Protein AF-A0A974CDQ9-F1 (afdb_monomer_lite)

pLDDT: mean 96.52, std 2.1, range [89.44, 98.62]

Foldseek 3Di:
DCVVVVADPQLQVQLVVQLVVCVVPDPDDPLCSLLSSLLSSQVSQVVGPPDRDDLVNSCVVVVNSDHSVSSD

InterPro domains:
  IPR006671 Cyclin, N-terminal [PF00134] (1-72)
  IPR013763 Cyclin-like domain [SM00385] (1-72)
  IPR036915 Cyclin-like superfamily [SSF47954] (1-72)
  IPR039361 Cyclin [PTHR10177] (1-72)

Secondary structure (DSSP, 8-state):
-TTTTT--TTHHHHHHHHHHHHHTTS---GGGHHHHHHHHHHHHHHHH-SSPPPHHHHHHHTTTSS-HHHH-

Structure (mmCIF, N/CA/C/O backbone):
data_AF-A0A974CDQ9-F1
#
_entry.id   AF-A0A974CDQ9-F1
#
loop_
_atom_site.group_PDB
_atom_site.id
_atom_site.type_symbol
_atom_site.label_atom_id
_atom_site.label_alt_id
_atom_site.label_comp_id
_atom_site.label_asym_id
_atom_site.label_entity_id
_atom_site.label_seq_id
_atom_site.pdbx_PDB_ins_code
_atom_site.Cartn_x
_atom_site.Cartn_y
_atom_site.Cartn_z
_atom_site.occupancy
_atom_site.B_iso_or_equiv
_atom_site.auth_seq_id
_atom_site.auth_comp_id
_atom_site.auth_asym_id
_atom_site.auth_atom_id
_atom_site.pdbx_PDB_model_num
ATOM 1 N N . VAL A 1 1 ? 5.198 8.143 -3.011 1.00 93.50 1 VAL A N 1
ATOM 2 C CA . VAL A 1 1 ? 5.823 6.818 -2.770 1.00 93.50 1 VAL A CA 1
ATOM 3 C C . VAL A 1 1 ? 6.159 6.122 -4.084 1.00 93.50 1 VAL A C 1
ATOM 5 O O . VAL A 1 1 ? 7.336 6.068 -4.387 1.00 93.50 1 VAL A O 1
ATOM 8 N N . CYS A 1 2 ? 5.189 5.665 -4.891 1.00 94.44 2 CYS A N 1
ATOM 9 C CA . CYS A 1 2 ? 5.486 4.990 -6.170 1.00 94.44 2 CYS A CA 1
ATOM 10 C C . CYS A 1 2 ? 6.279 5.855 -7.157 1.00 94.44 2 CYS A C 1
ATOM 12 O O . CYS A 1 2 ? 7.267 5.386 -7.703 1.00 94.44 2 CYS A O 1
ATOM 14 N N . GLU A 1 3 ? 5.882 7.116 -7.350 1.00 93.88 3 GLU A N 1
ATOM 15 C CA . GLU A 1 3 ? 6.603 8.049 -8.231 1.00 93.88 3 GLU A CA 1
ATOM 16 C C . GLU A 1 3 ? 8.027 8.327 -7.721 1.00 93.88 3 GLU A C 1
ATOM 18 O O . GLU A 1 3 ? 8.990 8.206 -8.470 1.00 93.88 3 GLU A O 1
ATOM 23 N N . GLU A 1 4 ? 8.170 8.602 -6.419 1.00 93.62 4 GLU A N 1
ATOM 24 C CA . GLU A 1 4 ? 9.466 8.815 -5.748 1.00 93.62 4 GLU A CA 1
ATOM 25 C C . GLU A 1 4 ? 10.405 7.604 -5.869 1.00 93.62 4 GLU A C 1
ATOM 27 O O . GLU A 1 4 ? 11.604 7.758 -6.091 1.00 93.62 4 GLU A O 1
ATOM 32 N N . GLN A 1 5 ? 9.861 6.388 -5.762 1.00 91.94 5 GLN A N 1
ATOM 33 C CA . GLN A 1 5 ? 10.601 5.133 -5.923 1.00 91.94 5 GLN A CA 1
ATOM 34 C C . GLN A 1 5 ? 10.736 4.696 -7.386 1.00 91.94 5 GLN A C 1
ATOM 36 O O . GLN A 1 5 ? 11.347 3.665 -7.655 1.00 91.94 5 GLN A O 1
ATOM 41 N N . LYS A 1 6 ? 10.196 5.478 -8.332 1.00 93.31 6 LYS A N 1
ATOM 42 C CA . LYS A 1 6 ? 10.189 5.176 -9.771 1.00 93.31 6 LYS A CA 1
ATOM 43 C C . LYS A 1 6 ? 9.656 3.774 -10.071 1.00 93.31 6 LYS A C 1
ATOM 45 O O . LYS A 1 6 ? 10.198 3.072 -10.923 1.00 93.31 6 LYS A O 1
ATOM 50 N N . CYS A 1 7 ? 8.612 3.374 -9.348 1.00 93.25 7 CYS A N 1
ATOM 51 C CA . CYS A 1 7 ? 7.994 2.072 -9.530 1.00 93.25 7 CYS A CA 1
ATOM 52 C C . CYS A 1 7 ? 7.412 1.921 -10.939 1.00 93.25 7 CYS A C 1
ATOM 54 O O . CYS A 1 7 ? 7.005 2.907 -11.560 1.00 93.25 7 CYS A O 1
ATOM 56 N N . GLY A 1 8 ? 7.290 0.677 -11.404 1.00 93.19 8 GLY A N 1
ATOM 57 C CA . GLY A 1 8 ? 6.538 0.376 -12.625 1.00 93.19 8 GLY A CA 1
ATOM 58 C C . GLY A 1 8 ? 5.101 0.920 -12.569 1.00 93.19 8 GLY A C 1
ATOM 59 O O . GLY A 1 8 ? 4.462 0.892 -11.514 1.00 93.19 8 GLY A O 1
ATOM 60 N N . GLU A 1 9 ? 4.577 1.383 -13.709 1.00 94.56 9 GLU A N 1
ATOM 61 C CA . GLU A 1 9 ? 3.257 2.038 -13.800 1.00 94.56 9 GLU A CA 1
ATOM 62 C C . GLU A 1 9 ? 2.105 1.160 -13.271 1.00 94.56 9 GLU A C 1
ATOM 64 O O . GLU A 1 9 ? 1.122 1.678 -12.745 1.00 94.56 9 GLU A O 1
ATOM 69 N N . ASP A 1 10 ? 2.259 -0.168 -13.315 1.00 96.19 10 ASP A N 1
ATOM 70 C CA . ASP A 1 10 ? 1.273 -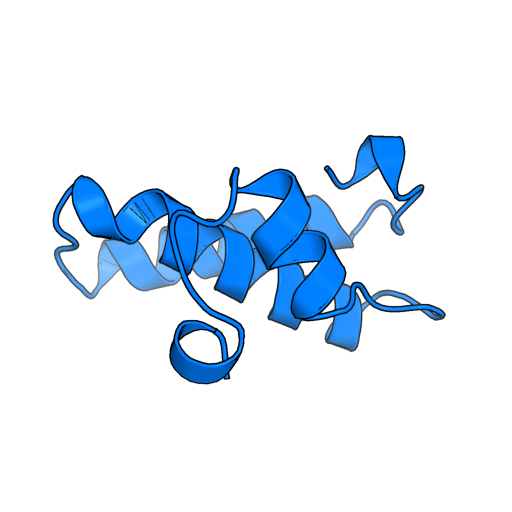1.141 -12.829 1.00 96.19 10 ASP A CA 1
ATOM 71 C C . ASP A 1 10 ? 1.256 -1.323 -11.299 1.00 96.19 10 ASP A C 1
ATOM 73 O O . ASP A 1 10 ? 0.306 -1.902 -10.759 1.00 96.19 10 ASP A O 1
ATOM 77 N N . VAL A 1 11 ? 2.280 -0.855 -10.572 1.00 97.62 11 VAL A N 1
ATOM 78 C CA . VAL A 1 11 ? 2.400 -1.069 -9.117 1.00 97.62 11 VAL A CA 1
ATOM 79 C C . VAL A 1 11 ? 1.292 -0.338 -8.363 1.00 97.62 11 VAL A C 1
ATOM 81 O O . VAL A 1 11 ? 0.611 -0.936 -7.529 1.00 97.62 11 VAL A O 1
ATOM 84 N N . PHE A 1 12 ? 1.084 0.945 -8.658 1.00 97.94 12 PHE A N 1
ATOM 85 C CA . PHE A 1 12 ? 0.082 1.748 -7.958 1.00 97.94 12 PHE A CA 1
ATOM 86 C C . PHE A 1 12 ? -1.358 1.267 -8.230 1.00 97.94 12 PHE A C 1
ATOM 88 O O . PHE A 1 12 ? -2.072 1.007 -7.258 1.00 97.94 12 PHE A O 1
ATOM 95 N N . PRO A 1 13 ? -1.791 1.042 -9.491 1.00 98.25 13 PRO A N 1
ATOM 96 C CA . PRO A 1 13 ? -3.115 0.489 -9.777 1.00 98.25 13 PRO A CA 1
ATOM 97 C C . PRO A 1 13 ? -3.356 -0.872 -9.117 1.00 98.25 13 PRO A C 1
ATOM 99 O O . PRO A 1 13 ? -4.449 -1.125 -8.607 1.00 98.25 13 PRO A O 1
ATOM 102 N N . LEU A 1 14 ? -2.342 -1.745 -9.077 1.00 98.31 14 LEU A N 1
ATOM 103 C CA . LEU A 1 14 ? -2.454 -3.039 -8.408 1.00 98.31 14 LEU A CA 1
ATOM 104 C C . LEU A 1 14 ? -2.596 -2.887 -6.887 1.00 98.31 14 LEU A C 1
ATOM 106 O O . LEU A 1 14 ? -3.430 -3.563 -6.286 1.00 98.31 14 LEU A O 1
ATOM 110 N N . ALA A 1 15 ? -1.823 -1.995 -6.265 1.00 98.56 15 ALA A N 1
ATOM 111 C CA . ALA A 1 15 ? -1.930 -1.722 -4.834 1.00 98.56 15 ALA A CA 1
ATOM 112 C C . ALA A 1 15 ? -3.323 -1.187 -4.464 1.00 98.56 15 ALA A C 1
ATOM 114 O O . ALA A 1 15 ? -3.924 -1.677 -3.508 1.00 98.56 15 ALA A O 1
ATOM 115 N N . VAL A 1 16 ? -3.864 -0.250 -5.251 1.00 98.44 16 VAL A N 1
ATOM 116 C CA . VAL A 1 16 ? -5.226 0.280 -5.067 1.00 98.44 16 VAL A CA 1
ATOM 117 C C . VAL A 1 16 ? -6.269 -0.826 -5.242 1.00 98.44 16 VAL A C 1
ATOM 119 O O . VAL A 1 16 ? -7.145 -0.975 -4.395 1.00 98.44 16 VAL A O 1
ATOM 122 N N . ASN A 1 17 ? -6.132 -1.678 -6.265 1.00 98.50 17 ASN A N 1
ATOM 123 C CA . ASN A 1 17 ? -7.042 -2.809 -6.456 1.00 98.50 17 ASN A CA 1
ATOM 124 C C . ASN A 1 17 ? -7.051 -3.765 -5.252 1.00 98.50 17 ASN A C 1
ATOM 126 O O . ASN A 1 17 ? -8.117 -4.215 -4.827 1.00 98.50 17 ASN A O 1
ATOM 130 N N . CYS A 1 18 ? -5.879 -4.076 -4.694 1.00 98.38 18 CYS A N 1
ATOM 131 C CA . CYS A 1 18 ? -5.762 -4.899 -3.491 1.00 98.38 18 CYS A CA 1
ATOM 132 C C . CYS A 1 18 ? -6.404 -4.223 -2.272 1.00 98.38 18 CYS A C 1
ATOM 134 O O . CYS A 1 18 ? -7.135 -4.885 -1.532 1.00 98.38 18 CYS A O 1
ATOM 136 N N . LEU A 1 19 ? -6.158 -2.923 -2.088 1.00 98.62 19 LEU A N 1
ATOM 137 C CA . LEU A 1 19 ? -6.702 -2.129 -0.988 1.00 98.62 19 LEU A CA 1
ATOM 138 C C . LEU A 1 19 ? -8.235 -2.116 -1.019 1.00 98.62 19 LEU A C 1
ATOM 140 O O . LEU A 1 19 ? -8.869 -2.484 -0.029 1.00 98.62 19 LEU A O 1
ATOM 144 N N . ASP A 1 20 ? -8.826 -1.769 -2.162 1.00 98.56 20 ASP A N 1
ATOM 145 C CA . ASP A 1 20 ? -10.281 -1.687 -2.331 1.00 98.56 20 ASP A CA 1
ATOM 146 C C . ASP A 1 20 ? -10.951 -3.043 -2.080 1.00 98.56 20 ASP A C 1
ATOM 148 O O . ASP A 1 20 ? -11.953 -3.140 -1.366 1.00 98.56 20 ASP A O 1
ATOM 152 N N . ARG A 1 21 ? -10.365 -4.123 -2.613 1.00 98.50 21 ARG A N 1
ATOM 153 C CA . ARG A 1 21 ? -10.855 -5.490 -2.388 1.00 98.50 21 ARG A CA 1
ATOM 154 C C . ARG A 1 21 ? -10.797 -5.881 -0.916 1.00 98.50 21 ARG A C 1
ATOM 156 O O . ARG A 1 21 ? -11.763 -6.458 -0.421 1.00 98.50 21 ARG A O 1
ATOM 163 N N . PHE A 1 22 ? -9.712 -5.566 -0.212 1.00 98.44 22 PHE A N 1
ATOM 164 C CA . PHE A 1 22 ? -9.613 -5.854 1.218 1.00 98.44 22 PHE A CA 1
ATOM 165 C C . PHE A 1 22 ? -10.669 -5.081 2.020 1.00 98.44 22 PHE A C 1
ATOM 167 O O . PHE A 1 22 ? -11.406 -5.680 2.803 1.00 98.44 22 PHE A O 1
ATOM 174 N N . LEU A 1 23 ? -10.804 -3.776 1.768 1.00 98.31 23 LEU A N 1
ATOM 175 C CA . LEU A 1 23 ? -11.766 -2.914 2.461 1.00 98.31 23 LEU A CA 1
ATOM 176 C C . LEU A 1 23 ? -13.228 -3.273 2.156 1.00 98.31 23 LEU A C 1
ATOM 178 O O . LEU A 1 23 ? -14.096 -3.048 2.995 1.00 98.31 23 LEU A O 1
ATOM 182 N N . SER A 1 24 ? -13.507 -3.880 0.997 1.00 98.38 24 SER A N 1
ATOM 183 C CA . SER A 1 24 ? -14.845 -4.401 0.678 1.00 98.38 24 SER A CA 1
ATOM 184 C C . SER A 1 24 ? -15.273 -5.601 1.534 1.00 98.38 24 SER A C 1
ATOM 186 O O . SER A 1 24 ? -16.464 -5.897 1.613 1.00 98.38 24 SER A O 1
ATOM 188 N N . LEU A 1 25 ? -14.321 -6.295 2.168 1.00 98.38 25 LEU A N 1
ATOM 189 C CA . LEU A 1 25 ? -14.569 -7.515 2.943 1.00 98.38 25 LEU A CA 1
ATOM 190 C C . LEU A 1 25 ? -14.322 -7.320 4.439 1.00 98.38 25 LEU A C 1
ATOM 192 O O . LEU A 1 25 ? -14.984 -7.956 5.259 1.00 98.38 25 LEU A O 1
ATOM 196 N N . VAL A 1 26 ? -13.360 -6.469 4.798 1.00 97.88 26 VAL A N 1
ATOM 197 C CA . VAL A 1 26 ? -12.887 -6.305 6.171 1.00 97.88 26 VAL A CA 1
ATOM 198 C C . VAL A 1 26 ? -13.051 -4.844 6.591 1.00 97.88 26 VAL A C 1
ATOM 200 O O . VAL A 1 26 ? -12.422 -3.969 5.994 1.00 97.88 26 VAL A O 1
ATOM 203 N N . PRO A 1 27 ? -13.854 -4.542 7.629 1.00 96.81 27 PRO A N 1
ATOM 204 C CA . PRO A 1 27 ? -13.887 -3.205 8.202 1.00 96.81 27 PRO A CA 1
ATOM 205 C C . PRO A 1 27 ? -12.558 -2.924 8.911 1.00 96.81 27 PRO A C 1
ATOM 207 O O . PRO A 1 27 ? -12.165 -3.640 9.831 1.00 96.81 27 PRO A O 1
ATOM 210 N N . VAL A 1 28 ? -11.865 -1.871 8.484 1.00 97.38 28 VAL A N 1
ATOM 211 C CA . VAL A 1 28 ? -10.548 -1.492 9.011 1.00 97.38 28 VAL A CA 1
ATOM 212 C C . VAL A 1 28 ? -10.652 -0.169 9.755 1.00 97.38 28 VAL A C 1
ATOM 214 O O . VAL A 1 28 ? -11.170 0.819 9.238 1.00 97.38 28 VAL A O 1
ATOM 217 N N . GLU A 1 29 ? -10.141 -0.133 10.985 1.00 97.88 29 GLU A N 1
ATOM 218 C CA . GLU A 1 29 ? -10.039 1.113 11.743 1.00 97.88 29 GLU A CA 1
ATOM 219 C C . GLU A 1 29 ? -9.084 2.096 11.056 1.00 97.88 29 GLU A C 1
ATOM 221 O O . GLU A 1 29 ? -8.020 1.712 10.570 1.00 97.88 29 GLU A O 1
ATOM 226 N N . LYS A 1 30 ? -9.407 3.394 11.115 1.00 96.19 30 LYS A N 1
ATOM 227 C CA . LYS A 1 30 ? -8.623 4.466 10.476 1.00 96.19 30 LYS A CA 1
ATOM 228 C C . LYS A 1 30 ? -7.118 4.391 10.776 1.00 96.19 30 LYS A C 1
ATOM 230 O O . LYS A 1 30 ? -6.318 4.653 9.884 1.00 96.19 30 LYS A O 1
ATOM 235 N N . ARG A 1 31 ? -6.733 4.012 12.002 1.00 95.94 31 ARG A N 1
ATOM 236 C CA . ARG A 1 31 ? -5.322 3.901 12.419 1.00 95.94 31 ARG A CA 1
ATOM 237 C C . ARG A 1 31 ? -4.521 2.837 11.658 1.00 95.94 31 ARG A C 1
ATOM 239 O O . ARG A 1 31 ? -3.310 2.961 11.574 1.00 95.94 31 ARG A O 1
ATOM 246 N N . HIS A 1 32 ? -5.176 1.831 11.079 1.00 97.12 32 HIS A N 1
ATOM 247 C CA . HIS A 1 32 ? -4.510 0.749 10.346 1.00 97.12 32 HIS A CA 1
ATOM 248 C C . HIS A 1 32 ? -4.479 0.977 8.827 1.00 97.12 32 HIS A C 1
ATOM 250 O O . HIS A 1 32 ? -3.874 0.186 8.108 1.00 97.12 32 HIS A O 1
ATOM 256 N N . LEU A 1 33 ? -5.100 2.048 8.313 1.00 97.62 33 LEU A N 1
ATOM 257 C CA . LEU A 1 33 ? -5.162 2.298 6.867 1.00 97.62 33 LEU A CA 1
ATOM 258 C C . LEU A 1 33 ? -3.781 2.528 6.246 1.00 97.62 33 LEU A C 1
ATOM 260 O O . LEU A 1 33 ? -3.549 2.112 5.116 1.00 97.62 33 LEU A O 1
ATOM 264 N N . GLN A 1 34 ? -2.860 3.155 6.980 1.00 97.75 34 GLN A N 1
ATOM 265 C CA . GLN A 1 34 ? -1.506 3.399 6.484 1.00 97.75 34 GLN A CA 1
ATOM 266 C C . GLN A 1 34 ? -0.700 2.099 6.393 1.00 97.75 34 GLN A C 1
ATOM 268 O O . GLN A 1 34 ? -0.092 1.842 5.360 1.00 97.75 34 GLN A O 1
ATOM 273 N N . LEU A 1 35 ? -0.768 1.244 7.420 1.00 98.25 35 LEU A N 1
ATOM 274 C CA . LEU A 1 35 ? -0.154 -0.086 7.394 1.00 98.25 35 LEU A CA 1
ATOM 275 C C . LEU A 1 35 ? -0.731 -0.943 6.258 1.00 98.25 35 LEU A C 1
ATOM 277 O O . LEU A 1 35 ? 0.020 -1.553 5.499 1.00 98.25 35 LEU A O 1
ATOM 281 N N . LEU A 1 36 ? -2.057 -0.946 6.091 1.00 98.31 36 LEU A N 1
ATOM 282 C CA . LEU A 1 36 ? -2.717 -1.679 5.011 1.00 98.31 36 LEU A CA 1
ATOM 283 C C . LEU A 1 36 ? -2.286 -1.165 3.631 1.00 98.31 36 LEU A C 1
ATOM 285 O O . LEU A 1 36 ? -1.895 -1.961 2.781 1.00 98.31 36 LEU A O 1
ATOM 289 N N . GLY A 1 37 ? -2.305 0.152 3.414 1.00 98.31 37 GLY A N 1
ATOM 290 C CA . GLY A 1 37 ? -1.863 0.760 2.157 1.00 98.31 37 GLY A CA 1
ATOM 291 C C . GLY A 1 37 ? -0.404 0.432 1.833 1.00 98.31 37 GLY A C 1
ATOM 292 O O . GLY A 1 37 ? -0.095 0.041 0.705 1.00 98.31 37 GLY A O 1
ATOM 293 N N . SER A 1 38 ? 0.480 0.500 2.831 1.00 98.31 38 SER A N 1
ATOM 294 C CA . SER A 1 38 ? 1.884 0.098 2.701 1.00 98.31 38 SER A CA 1
ATOM 295 C C . SER A 1 38 ? 2.035 -1.389 2.392 1.00 98.31 38 SER A C 1
ATOM 297 O O . SER A 1 38 ? 2.840 -1.751 1.540 1.00 98.31 38 SER A O 1
ATOM 299 N N . THR A 1 39 ? 1.220 -2.251 3.001 1.00 98.12 39 THR A N 1
ATOM 300 C CA . THR A 1 39 ? 1.200 -3.692 2.704 1.00 98.12 39 THR A CA 1
ATOM 301 C C . THR A 1 39 ? 0.765 -3.943 1.258 1.0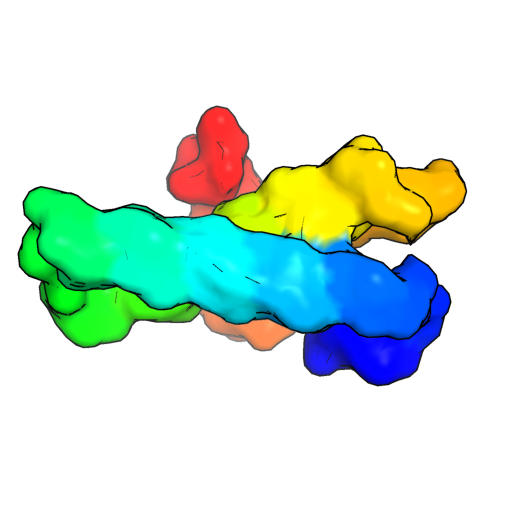0 98.12 39 THR A C 1
ATOM 303 O O . THR A 1 39 ? 1.399 -4.717 0.541 1.00 98.12 39 THR A O 1
ATOM 306 N N . CYS A 1 40 ? -0.271 -3.249 0.778 1.00 98.44 40 CYS A N 1
ATOM 307 C CA . CYS A 1 40 ? -0.715 -3.349 -0.612 1.00 98.44 40 CYS A CA 1
ATOM 308 C C . CYS A 1 40 ? 0.367 -2.880 -1.600 1.00 98.44 40 CYS A C 1
ATOM 310 O O . CYS A 1 40 ? 0.582 -3.541 -2.616 1.00 98.44 40 CYS A O 1
ATOM 312 N N . LEU A 1 41 ? 1.086 -1.794 -1.291 1.00 98.12 41 LEU A N 1
ATOM 313 C CA . LEU A 1 41 ? 2.236 -1.322 -2.073 1.00 98.12 41 LEU A CA 1
ATOM 314 C C . LEU A 1 41 ? 3.401 -2.317 -2.064 1.00 98.12 41 LEU A C 1
ATOM 316 O O . LEU A 1 41 ? 3.997 -2.593 -3.108 1.00 98.12 41 LEU A O 1
ATOM 320 N N . PHE A 1 42 ? 3.703 -2.898 -0.905 1.00 98.19 42 PHE A N 1
ATOM 321 C CA . PHE A 1 42 ? 4.742 -3.911 -0.758 1.00 98.19 42 PHE A CA 1
ATOM 322 C C . PHE A 1 42 ? 4.451 -5.140 -1.623 1.00 98.19 42 PHE A C 1
ATOM 324 O O . PHE A 1 42 ? 5.306 -5.578 -2.393 1.00 98.19 42 PHE A O 1
ATOM 331 N N . LEU A 1 43 ? 3.219 -5.653 -1.562 1.00 98.12 43 LEU A N 1
ATOM 332 C CA . LEU A 1 43 ? 2.776 -6.779 -2.382 1.00 98.12 43 LEU A CA 1
ATOM 333 C C . LEU A 1 43 ? 2.796 -6.438 -3.875 1.00 98.12 43 LEU A C 1
ATOM 335 O O . LEU A 1 43 ? 3.314 -7.217 -4.674 1.00 98.12 43 LEU A O 1
ATOM 339 N N . ALA A 1 44 ? 2.263 -5.278 -4.260 1.00 98.19 44 ALA A N 1
ATOM 340 C CA . ALA A 1 44 ? 2.202 -4.876 -5.659 1.00 98.19 44 ALA A CA 1
ATOM 341 C C . ALA A 1 44 ? 3.596 -4.684 -6.272 1.00 98.19 44 ALA A C 1
ATOM 343 O O . ALA A 1 44 ? 3.845 -5.171 -7.376 1.00 98.19 44 ALA A O 1
ATOM 344 N N . SER A 1 45 ? 4.519 -4.045 -5.545 1.00 97.38 45 SER A N 1
ATOM 345 C CA . SER A 1 45 ? 5.898 -3.860 -6.010 1.00 97.38 45 SER A CA 1
ATOM 346 C C . SER A 1 45 ? 6.619 -5.198 -6.179 1.00 97.38 45 SER A C 1
ATOM 348 O O . SER A 1 45 ? 7.234 -5.418 -7.214 1.00 97.38 45 SER A O 1
ATOM 350 N N . LYS A 1 46 ? 6.454 -6.152 -5.251 1.00 96.50 46 LYS A N 1
ATOM 351 C CA . LYS A 1 46 ? 7.000 -7.517 -5.391 1.00 96.50 46 LYS A CA 1
ATOM 352 C C . LYS A 1 46 ? 6.460 -8.291 -6.592 1.00 96.50 46 LYS A C 1
ATOM 354 O O . LYS A 1 46 ? 7.145 -9.179 -7.088 1.00 96.50 46 LYS A O 1
ATOM 359 N N . LEU A 1 47 ? 5.236 -8.002 -7.026 1.00 96.75 47 LEU A N 1
ATOM 360 C CA . LEU A 1 47 ? 4.596 -8.703 -8.141 1.00 96.75 47 LEU A CA 1
ATOM 361 C C . LEU A 1 47 ? 4.913 -8.093 -9.507 1.00 96.75 47 LEU A C 1
ATOM 363 O O . LEU A 1 47 ? 4.878 -8.809 -10.507 1.00 96.75 47 LEU A O 1
ATOM 367 N N . ARG A 1 48 ? 5.137 -6.778 -9.571 1.00 94.50 48 ARG A N 1
ATOM 368 C CA . ARG A 1 48 ? 5.211 -6.034 -10.840 1.00 94.50 48 ARG A CA 1
ATOM 369 C C . ARG A 1 48 ? 6.549 -5.367 -11.097 1.00 94.50 48 ARG A C 1
ATOM 371 O O . ARG A 1 48 ? 6.822 -5.044 -12.247 1.00 94.50 48 ARG A O 1
ATOM 378 N N . ASP A 1 49 ? 7.359 -5.163 -10.067 1.00 91.25 49 ASP A N 1
ATOM 379 C CA . ASP A 1 49 ? 8.599 -4.414 -10.186 1.00 91.25 49 ASP A CA 1
ATOM 380 C C . ASP A 1 49 ? 9.833 -5.318 -10.161 1.00 91.25 49 ASP A C 1
ATOM 382 O O . ASP A 1 49 ? 9.901 -6.305 -9.427 1.00 91.25 49 ASP A O 1
ATOM 386 N N . SER A 1 50 ? 10.831 -4.956 -10.966 1.00 89.44 50 SER A N 1
ATOM 387 C CA . SER A 1 50 ? 12.123 -5.654 -11.019 1.00 89.44 50 SER A CA 1
ATOM 388 C C . SER A 1 50 ? 12.954 -5.414 -9.756 1.00 89.44 50 SER A C 1
ATOM 390 O O . SER A 1 50 ? 13.691 -6.294 -9.309 1.00 89.44 50 SER A O 1
ATOM 392 N N . THR A 1 51 ? 12.788 -4.235 -9.159 1.00 92.56 51 THR A N 1
ATOM 393 C CA . THR A 1 51 ? 13.396 -3.826 -7.893 1.00 92.56 51 THR A CA 1
ATOM 394 C C . THR A 1 51 ? 12.281 -3.423 -6.930 1.00 92.56 51 THR A C 1
ATOM 396 O O . THR A 1 51 ? 11.908 -2.251 -6.882 1.00 92.56 51 THR A O 1
ATOM 399 N N . PRO A 1 52 ? 11.693 -4.384 -6.198 1.00 95.06 52 PRO A N 1
ATOM 400 C CA . PRO A 1 52 ? 10.556 -4.111 -5.332 1.00 95.06 52 PRO A CA 1
ATOM 401 C C . PRO A 1 52 ? 10.945 -3.257 -4.124 1.00 95.06 52 PRO A C 1
ATOM 403 O O . PRO A 1 52 ? 12.091 -3.268 -3.670 1.00 95.06 52 PRO A O 1
ATOM 406 N N . MET A 1 53 ? 9.957 -2.562 -3.564 1.00 95.44 53 MET A N 1
ATOM 407 C CA . MET A 1 53 ? 10.141 -1.756 -2.360 1.00 95.44 53 MET A CA 1
ATOM 408 C C . MET A 1 53 ? 10.523 -2.644 -1.171 1.00 95.44 53 MET A C 1
ATOM 410 O O . MET A 1 53 ? 10.014 -3.758 -1.020 1.00 95.44 53 MET A O 1
ATOM 414 N N . THR A 1 54 ? 11.392 -2.144 -0.294 1.00 96.44 54 THR A N 1
ATOM 415 C CA . THR A 1 54 ? 11.749 -2.840 0.950 1.00 96.44 54 THR A CA 1
ATOM 416 C C . THR A 1 54 ? 10.780 -2.474 2.071 1.00 96.44 54 THR A C 1
ATOM 418 O O . THR A 1 54 ? 10.195 -1.389 2.063 1.00 96.44 54 THR A O 1
ATOM 421 N N . ALA A 1 55 ? 10.634 -3.360 3.061 1.00 97.12 55 ALA A N 1
ATOM 422 C CA . ALA A 1 55 ? 9.852 -3.067 4.263 1.00 97.12 55 ALA A CA 1
ATOM 423 C C . ALA A 1 55 ? 10.373 -1.807 4.973 1.00 97.12 55 ALA A C 1
ATOM 425 O O . ALA A 1 55 ? 9.606 -0.882 5.227 1.00 97.12 55 ALA A O 1
ATOM 426 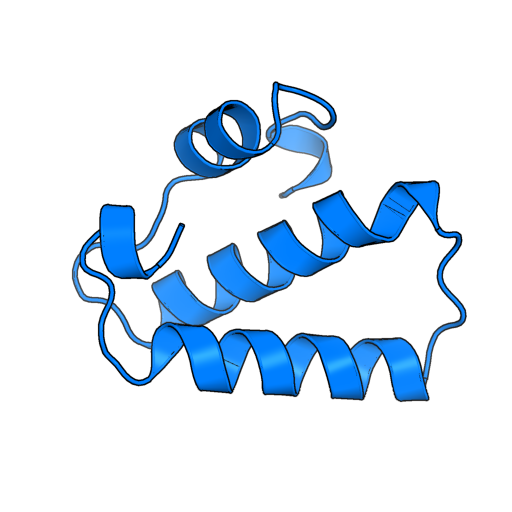N N . GLU A 1 56 ? 11.695 -1.717 5.126 1.00 96.62 56 GLU A N 1
ATOM 427 C CA . GLU A 1 56 ? 12.380 -0.573 5.728 1.00 96.62 56 GLU A CA 1
ATOM 428 C C . GLU A 1 56 ? 12.045 0.747 5.017 1.00 96.62 56 GLU A C 1
ATOM 430 O O . GLU A 1 56 ? 11.724 1.742 5.667 1.00 96.62 56 GLU A O 1
ATOM 435 N N . SER A 1 57 ? 12.038 0.758 3.675 1.00 96.06 57 SER A N 1
ATOM 436 C CA . SER A 1 57 ? 11.675 1.957 2.908 1.00 96.06 57 SER A CA 1
ATOM 437 C C . SER A 1 57 ? 10.233 2.392 3.176 1.00 96.06 57 SER A C 1
ATOM 439 O O . SER A 1 57 ? 9.960 3.581 3.319 1.00 96.06 57 SER A O 1
ATOM 441 N N . LEU A 1 58 ? 9.306 1.438 3.290 1.00 97.38 58 LEU A N 1
ATOM 442 C CA . LEU A 1 58 ? 7.900 1.716 3.561 1.00 97.38 58 LEU A CA 1
ATOM 443 C C . LEU A 1 58 ? 7.685 2.221 4.989 1.00 97.38 58 LEU A C 1
ATOM 445 O O . LEU A 1 58 ? 6.930 3.176 5.160 1.00 97.38 58 LEU A O 1
ATOM 449 N N . CYS A 1 59 ? 8.383 1.651 5.974 1.00 97.69 59 CYS A N 1
ATOM 450 C CA . CYS A 1 59 ? 8.393 2.152 7.349 1.00 97.69 59 CYS A CA 1
ATOM 451 C C . CYS A 1 59 ? 8.938 3.585 7.421 1.00 97.69 59 CYS A C 1
ATOM 453 O O . CYS A 1 59 ? 8.367 4.435 8.104 1.00 97.69 59 CYS A O 1
ATOM 455 N N . MET A 1 60 ? 9.998 3.893 6.666 1.00 97.50 60 MET A N 1
ATOM 456 C CA . MET A 1 60 ? 10.524 5.255 6.562 1.00 97.50 60 MET A CA 1
ATOM 457 C C . MET A 1 60 ? 9.494 6.212 5.939 1.00 97.50 60 MET A C 1
ATOM 459 O O . MET A 1 60 ? 9.229 7.276 6.495 1.00 97.50 60 MET A O 1
ATOM 463 N N . TYR A 1 61 ? 8.873 5.843 4.811 1.00 97.19 61 TYR A N 1
ATOM 464 C CA . TYR A 1 61 ? 7.844 6.671 4.162 1.00 97.19 61 TYR A CA 1
ATOM 465 C C . TYR A 1 61 ? 6.596 6.873 5.02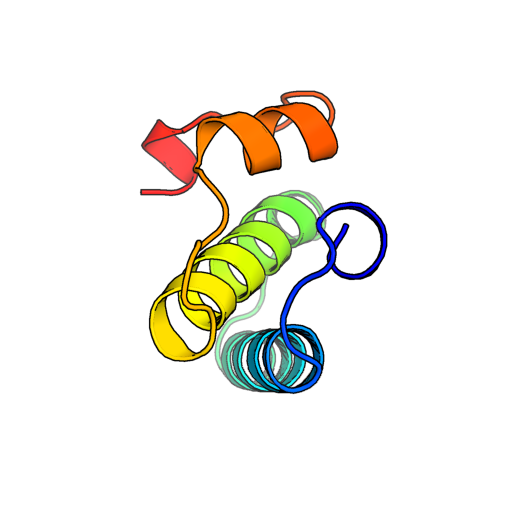1 1.00 97.19 61 TYR A C 1
ATOM 467 O O . TYR A 1 61 ? 5.860 7.839 4.813 1.00 97.19 61 TYR A O 1
ATOM 475 N 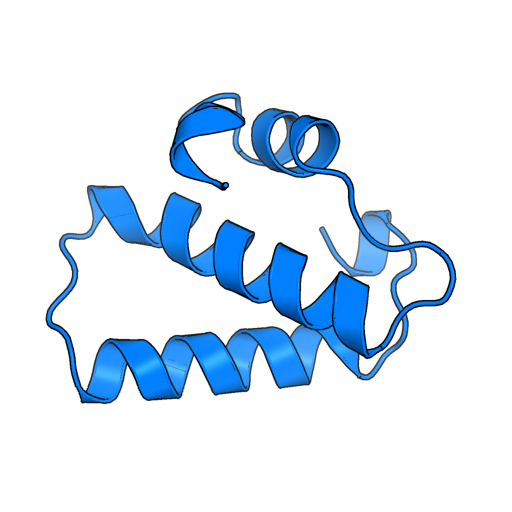N . SER A 1 62 ? 6.341 5.969 5.964 1.00 96.38 62 SER A N 1
ATOM 476 C CA . SER A 1 62 ? 5.231 6.078 6.897 1.00 96.38 62 SER A CA 1
ATOM 477 C C . SER A 1 62 ? 5.563 6.837 8.181 1.00 96.38 62 SER A C 1
ATOM 479 O O . SER A 1 62 ? 4.763 6.788 9.112 1.00 96.38 62 SER A O 1
ATOM 481 N N . ASP A 1 63 ? 6.722 7.497 8.255 1.00 97.06 63 ASP A N 1
ATOM 482 C CA . ASP A 1 63 ? 7.222 8.151 9.473 1.00 97.06 63 ASP A CA 1
ATOM 483 C C . ASP A 1 63 ? 7.264 7.186 10.675 1.00 97.06 63 ASP A C 1
ATOM 485 O O . ASP A 1 63 ? 6.882 7.512 11.796 1.00 97.06 63 ASP A O 1
ATOM 489 N N . TYR A 1 64 ? 7.659 5.935 10.407 1.00 96.62 64 TYR A N 1
ATOM 490 C CA . TYR A 1 64 ? 7.766 4.845 11.380 1.00 96.62 64 TYR A CA 1
ATOM 491 C C . TYR A 1 64 ? 6.495 4.586 12.208 1.00 96.62 64 TYR A C 1
ATOM 493 O O . TYR A 1 64 ? 6.571 4.078 13.327 1.00 96.62 64 TYR A O 1
ATOM 501 N N . CYS A 1 65 ? 5.308 4.892 11.668 1.00 95.88 65 CYS A N 1
ATOM 502 C CA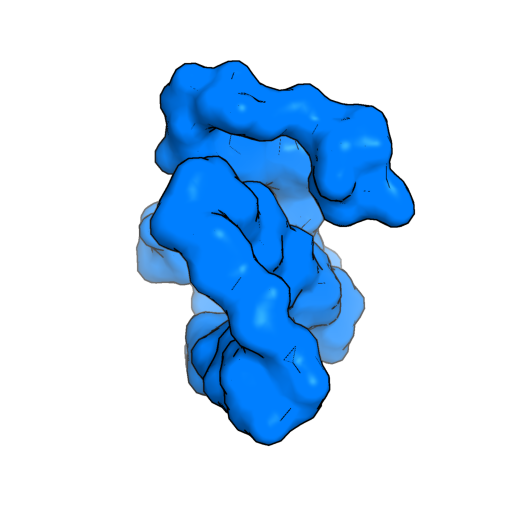 . CYS A 1 65 ? 4.041 4.613 12.351 1.00 95.88 65 CYS A CA 1
ATOM 503 C C . CYS A 1 65 ? 3.705 3.110 12.464 1.00 95.88 65 CYS A C 1
ATOM 505 O O . CYS A 1 65 ? 2.776 2.747 13.185 1.00 95.88 65 CYS A O 1
ATOM 507 N N . PHE A 1 66 ? 4.462 2.254 11.773 1.00 97.12 66 PHE A N 1
ATOM 508 C CA . PHE A 1 66 ? 4.493 0.803 11.919 1.00 97.12 66 PHE A CA 1
ATOM 509 C C . PHE A 1 66 ? 5.932 0.294 11.746 1.00 97.12 66 PHE A C 1
ATOM 511 O O . PHE A 1 66 ? 6.806 0.990 11.223 1.00 97.12 66 PHE A O 1
ATOM 518 N N . THR A 1 67 ? 6.172 -0.932 12.196 1.00 97.00 67 THR A N 1
ATOM 519 C CA . THR A 1 67 ? 7.453 -1.638 12.109 1.00 97.00 67 THR A CA 1
ATOM 520 C C . THR A 1 67 ? 7.482 -2.621 10.940 1.00 97.00 67 THR A C 1
ATOM 522 O O . THR A 1 67 ? 6.444 -3.107 10.494 1.00 97.00 67 THR A O 1
ATOM 525 N N . ASP A 1 68 ? 8.682 -3.023 10.511 1.00 95.31 68 ASP A N 1
ATOM 526 C CA . ASP A 1 68 ? 8.844 -4.068 9.488 1.00 95.31 68 ASP A CA 1
ATOM 527 C C . ASP A 1 68 ? 8.126 -5.370 9.870 1.00 95.31 68 ASP A C 1
ATOM 529 O O . ASP A 1 68 ? 7.633 -6.084 9.008 1.00 95.31 68 ASP A O 1
ATOM 533 N N . LYS A 1 69 ? 8.040 -5.677 11.172 1.00 96.25 69 LYS A N 1
ATOM 534 C CA . LYS A 1 69 ? 7.345 -6.869 11.677 1.00 96.25 69 LYS A CA 1
ATOM 535 C C . LYS A 1 69 ? 5.828 -6.775 11.570 1.00 96.25 69 LYS A C 1
ATOM 537 O O . LYS A 1 69 ? 5.183 -7.807 11.519 1.00 96.25 69 LYS A O 1
ATOM 542 N N . GLU A 1 70 ? 5.266 -5.572 11.607 1.00 96.12 70 GLU A N 1
ATOM 543 C CA . GLU A 1 70 ? 3.829 -5.369 11.396 1.00 96.12 70 GLU A CA 1
ATOM 544 C C . GLU A 1 70 ? 3.475 -5.408 9.906 1.00 96.12 70 GLU A C 1
ATOM 546 O O . GLU A 1 70 ? 2.336 -5.712 9.560 1.00 96.12 70 GLU A O 1
ATOM 551 N N . LEU A 1 71 ? 4.446 -5.115 9.034 1.00 96.12 71 LEU A N 1
ATOM 552 C CA . LEU A 1 71 ? 4.300 -5.180 7.580 1.00 96.12 71 LEU A CA 1
ATOM 553 C C . LEU A 1 71 ? 4.461 -6.607 7.007 1.00 96.12 71 LEU A C 1
ATOM 555 O O . LEU A 1 71 ? 3.911 -6.890 5.942 1.00 96.12 71 LEU A O 1
ATOM 559 N N . LEU A 1 72 ? 5.251 -7.470 7.662 1.00 90.56 72 LEU A N 1
ATOM 560 C CA . LEU A 1 72 ? 5.593 -8.840 7.231 1.00 90.56 72 LEU A CA 1
ATOM 561 C C . LEU A 1 72 ? 4.626 -9.900 7.771 1.00 90.56 72 LEU A C 1
ATOM 563 O O . LEU A 1 72 ? 4.280 -10.798 6.968 1.00 90.56 72 LEU A O 1
#

Organism: Xenopus laevis (NCBI:txid8355)

Radius of gyration: 11.61 Å; chains: 1; bounding box: 28×18×26 Å

Sequence (72 aa):
VCEEQKCGEDVFPLAVNCLDRFLSLVPVEKRHLQLLGSTCLFLASKLRDSTPMTAESLCMYSDYCFTDKELL